Protein AF-A0A5J4SWE9-F1 (afdb_monomer)

Structure (mmCIF, N/CA/C/O backbone):
data_AF-A0A5J4SWE9-F1
#
_entry.id   AF-A0A5J4SWE9-F1
#
loop_
_atom_site.group_PDB
_atom_site.id
_atom_site.type_symbol
_atom_site.label_atom_id
_atom_site.label_alt_id
_atom_site.label_comp_id
_atom_site.label_asym_id
_atom_site.label_entity_id
_atom_site.label_seq_id
_atom_site.pdbx_PDB_ins_code
_atom_site.Cartn_x
_atom_site.Cartn_y
_atom_site.Cartn_z
_atom_site.occupancy
_atom_site.B_iso_or_equiv
_atom_site.auth_seq_id
_atom_site.auth_comp_id
_atom_site.auth_asym_id
_atom_site.auth_atom_id
_atom_site.pdbx_PDB_model_num
ATOM 1 N N . MET A 1 1 ? 3.981 -12.380 4.426 1.00 79.56 1 MET A N 1
ATOM 2 C CA . MET A 1 1 ? 4.432 -12.121 3.048 1.00 79.56 1 MET A CA 1
ATOM 3 C C . MET A 1 1 ? 3.599 -12.981 2.125 1.00 79.56 1 MET A C 1
ATOM 5 O O . MET A 1 1 ? 3.451 -14.166 2.404 1.00 79.56 1 MET A O 1
ATOM 9 N N . ILE A 1 2 ? 3.014 -12.367 1.105 1.00 83.44 2 ILE A N 1
ATOM 10 C CA . ILE A 1 2 ? 2.252 -13.015 0.037 1.00 83.44 2 ILE A CA 1
ATOM 11 C C . ILE A 1 2 ? 2.853 -12.540 -1.270 1.00 83.44 2 ILE A C 1
ATOM 13 O O . ILE A 1 2 ? 3.163 -11.356 -1.390 1.00 83.44 2 ILE A O 1
ATOM 17 N N . THR A 1 3 ? 3.031 -13.463 -2.204 1.00 85.50 3 THR A N 1
ATOM 18 C CA . THR A 1 3 ? 3.780 -13.217 -3.434 1.00 85.50 3 THR A CA 1
ATOM 19 C C . THR A 1 3 ? 3.055 -13.757 -4.653 1.00 85.50 3 THR A C 1
ATOM 21 O O . THR A 1 3 ? 2.173 -14.585 -4.476 1.00 85.50 3 THR A O 1
ATOM 24 N N . ASP A 1 4 ? 3.445 -13.301 -5.842 1.00 83.88 4 ASP A N 1
ATOM 25 C CA . ASP A 1 4 ? 3.115 -13.772 -7.202 1.00 83.88 4 ASP A CA 1
ATOM 26 C C . ASP A 1 4 ? 1.823 -14.593 -7.387 1.00 83.88 4 ASP A C 1
ATOM 28 O O . ASP A 1 4 ? 1.675 -15.702 -6.870 1.00 83.88 4 ASP A O 1
ATOM 32 N N . ASP A 1 5 ? 0.900 -14.069 -8.195 1.00 84.25 5 ASP A N 1
ATOM 33 C CA . ASP A 1 5 ? -0.353 -14.712 -8.619 1.00 84.25 5 ASP A CA 1
ATOM 34 C C . ASP A 1 5 ? -1.227 -15.213 -7.454 1.00 84.25 5 ASP A C 1
ATOM 36 O O . ASP A 1 5 ? -2.055 -16.120 -7.590 1.00 84.25 5 ASP A O 1
ATOM 40 N N . SER A 1 6 ? -1.054 -14.600 -6.282 1.00 88.19 6 SER A N 1
ATOM 41 C CA . SER A 1 6 ? -1.766 -14.963 -5.064 1.00 88.19 6 SER A CA 1
ATOM 42 C C . SER A 1 6 ? -3.001 -14.108 -4.834 1.00 88.19 6 SER A C 1
ATOM 44 O O . SER A 1 6 ? -3.067 -12.929 -5.194 1.00 88.19 6 SER A O 1
ATOM 46 N N . GLN A 1 7 ? -3.967 -14.713 -4.143 1.00 92.56 7 GLN A N 1
ATOM 47 C CA . GLN A 1 7 ? -5.162 -14.039 -3.658 1.00 92.56 7 GLN A CA 1
ATOM 48 C C . GLN A 1 7 ? -5.217 -14.072 -2.132 1.00 92.56 7 GLN A C 1
ATOM 50 O O . GLN A 1 7 ? -4.972 -15.114 -1.522 1.00 92.56 7 GLN A O 1
ATOM 55 N N . MET A 1 8 ? -5.576 -12.951 -1.510 1.00 94.88 8 MET A N 1
ATOM 56 C CA . MET A 1 8 ? -5.768 -12.871 -0.064 1.00 94.88 8 MET A CA 1
ATOM 57 C C . MET A 1 8 ? -6.994 -12.040 0.298 1.00 94.88 8 MET A C 1
ATOM 59 O O . MET A 1 8 ? -7.228 -10.971 -0.257 1.00 94.88 8 MET A O 1
ATOM 63 N N . ILE A 1 9 ? -7.746 -12.508 1.290 1.00 96.00 9 ILE A N 1
ATOM 64 C CA . ILE A 1 9 ? -8.819 -11.744 1.919 1.00 96.00 9 ILE A CA 1
ATOM 65 C C . ILE A 1 9 ? -8.514 -11.654 3.411 1.00 96.00 9 ILE A C 1
ATOM 67 O O . ILE A 1 9 ? -8.300 -12.674 4.067 1.00 96.00 9 ILE A O 1
ATOM 71 N N . ILE A 1 10 ? -8.499 -10.434 3.937 1.00 97.81 10 ILE A N 1
ATOM 72 C CA . ILE A 1 10 ? -8.420 -10.135 5.364 1.00 97.81 10 ILE A CA 1
ATOM 73 C C . ILE A 1 10 ? -9.687 -9.374 5.719 1.00 97.81 10 ILE A C 1
ATOM 75 O O . ILE A 1 10 ? -9.940 -8.288 5.198 1.00 97.81 10 ILE A O 1
ATOM 79 N N . SER A 1 11 ? -10.494 -9.947 6.598 1.00 98.31 11 SER A N 1
ATOM 80 C CA . SER A 1 11 ? -11.769 -9.359 6.987 1.00 98.31 11 SER A CA 1
ATOM 81 C C . SER A 1 11 ? -11.931 -9.370 8.495 1.00 98.31 11 SER A C 1
ATOM 83 O O . SER A 1 11 ? -11.611 -10.382 9.119 1.00 98.31 11 SER A O 1
ATOM 85 N N . GLN A 1 12 ? -12.475 -8.294 9.067 1.00 98.12 12 GLN A N 1
ATOM 86 C CA . GLN A 1 12 ? -12.893 -8.248 10.477 1.00 98.12 12 GLN A CA 1
ATOM 87 C C . GLN A 1 12 ? -11.752 -8.548 11.463 1.00 98.12 12 GLN A C 1
ATOM 89 O O . GLN A 1 12 ? -11.941 -9.207 12.487 1.00 98.12 12 GLN A O 1
ATOM 94 N N . CYS A 1 13 ? -10.543 -8.093 11.133 1.00 98.44 13 CYS A N 1
ATOM 95 C CA . CYS A 1 13 ? -9.341 -8.324 11.930 1.00 98.44 13 CYS A CA 1
ATOM 96 C C . CYS A 1 13 ? -8.921 -7.056 12.683 1.00 98.44 13 CYS A C 1
ATOM 98 O O . CYS A 1 13 ? -9.090 -5.942 12.190 1.00 98.44 13 CYS A O 1
ATOM 100 N N . ILE A 1 14 ? -8.318 -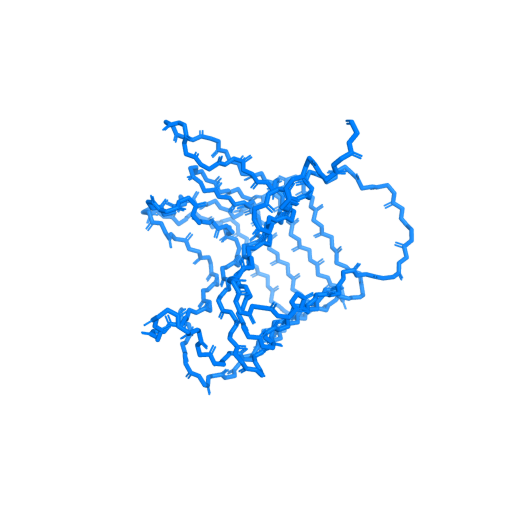7.239 13.859 1.00 98.44 14 ILE A N 1
ATOM 101 C CA . ILE A 1 14 ? -7.705 -6.165 14.644 1.00 98.44 14 ILE A CA 1
ATOM 102 C C . ILE A 1 14 ? -6.231 -6.505 14.834 1.00 98.44 14 ILE A C 1
ATOM 104 O O . ILE A 1 14 ? -5.896 -7.586 15.320 1.00 98.44 14 ILE A O 1
ATOM 108 N N . PHE A 1 15 ? -5.368 -5.567 14.467 1.00 98.69 15 PHE A N 1
ATOM 109 C CA . PHE A 1 15 ? -3.936 -5.613 14.707 1.00 98.69 15 PHE A CA 1
ATOM 110 C C . PHE A 1 15 ? -3.572 -4.409 15.572 1.00 98.69 15 PHE A C 1
ATOM 112 O O . PHE A 1 15 ? -3.757 -3.274 15.132 1.00 98.69 15 PHE A O 1
ATOM 119 N N . SER A 1 16 ? -3.093 -4.648 16.793 1.00 98.50 16 SER A N 1
ATOM 120 C CA . SER A 1 16 ? -2.747 -3.580 17.733 1.00 98.50 16 SER A CA 1
ATOM 121 C C . SER A 1 16 ? -1.422 -3.827 18.444 1.00 98.50 16 SER A C 1
ATOM 123 O O . SER A 1 16 ? -1.053 -4.981 18.670 1.00 98.50 16 SER A O 1
ATOM 125 N N . ASP A 1 17 ? -0.736 -2.741 18.808 1.00 98.38 17 ASP A N 1
ATOM 126 C CA . ASP A 1 17 ? 0.458 -2.749 19.665 1.00 98.38 17 ASP A CA 1
ATOM 127 C C . ASP A 1 17 ? 1.607 -3.604 19.104 1.00 98.38 17 ASP A C 1
ATOM 129 O O . ASP A 1 17 ? 2.200 -4.436 19.798 1.00 98.38 17 ASP A O 1
ATOM 133 N N . ILE A 1 18 ? 1.911 -3.425 17.815 1.00 98.50 18 ILE A N 1
ATOM 134 C CA . ILE A 1 18 ? 2.903 -4.240 17.104 1.00 98.50 18 ILE A CA 1
ATOM 135 C C . ILE A 1 18 ? 4.136 -3.402 16.786 1.00 98.50 18 ILE A C 1
ATOM 137 O O . ILE A 1 18 ? 4.080 -2.445 16.015 1.00 98.50 18 ILE A O 1
ATOM 141 N N . GLU A 1 19 ? 5.281 -3.834 17.308 1.00 98.00 19 GLU A N 1
ATOM 142 C CA . GLU A 1 19 ? 6.599 -3.331 16.928 1.00 98.00 19 GLU A CA 1
ATOM 143 C C . GLU A 1 19 ? 7.332 -4.386 16.090 1.00 98.00 19 GLU A C 1
ATOM 145 O O . GLU A 1 19 ? 7.631 -5.483 16.568 1.00 98.00 19 GLU A O 1
ATOM 150 N N . ILE A 1 20 ? 7.629 -4.064 14.828 1.00 96.31 20 ILE A N 1
ATOM 151 C CA . ILE A 1 20 ? 8.428 -4.926 13.948 1.00 96.31 20 ILE A CA 1
ATOM 152 C C . ILE A 1 20 ? 9.845 -4.374 13.891 1.00 96.31 20 ILE A C 1
ATOM 154 O O . ILE A 1 20 ? 10.101 -3.290 13.363 1.00 96.31 20 ILE A O 1
ATOM 158 N N . ILE A 1 21 ? 10.774 -5.155 14.434 1.00 90.81 21 ILE A N 1
ATOM 159 C CA . ILE A 1 21 ? 12.192 -4.811 14.498 1.00 90.81 21 ILE A CA 1
ATOM 160 C C . ILE A 1 21 ? 12.898 -5.322 13.237 1.00 90.81 21 ILE A C 1
ATOM 162 O O . ILE A 1 21 ? 12.725 -6.474 12.841 1.00 90.81 21 ILE A O 1
ATOM 166 N N . GLY A 1 22 ? 13.750 -4.480 12.654 1.00 87.56 22 GLY A N 1
ATOM 167 C CA . GLY A 1 22 ? 14.522 -4.785 11.447 1.00 87.56 22 GLY A CA 1
ATOM 168 C C . GLY A 1 22 ? 14.059 -3.978 10.233 1.00 87.56 22 GLY A C 1
ATOM 169 O O . GLY A 1 22 ? 12.902 -3.576 10.147 1.00 87.56 22 GLY A O 1
ATOM 170 N N . PHE A 1 23 ? 14.988 -3.710 9.312 1.00 90.94 23 PHE A N 1
ATOM 171 C CA . PHE A 1 23 ? 14.717 -2.943 8.093 1.00 90.94 23 PHE A CA 1
ATOM 172 C C . PHE A 1 23 ? 13.746 -3.685 7.165 1.00 90.94 23 PHE A C 1
ATOM 174 O O . PHE A 1 23 ? 13.878 -4.894 6.974 1.00 90.94 23 PHE A O 1
ATOM 181 N N . GLY A 1 24 ? 12.808 -2.948 6.564 1.00 89.25 24 GLY A N 1
ATOM 182 C CA . GLY A 1 24 ? 11.830 -3.479 5.606 1.00 89.25 24 GLY A CA 1
ATOM 183 C C . GLY A 1 24 ? 10.696 -4.293 6.229 1.00 89.25 24 GLY A C 1
ATOM 184 O O . GLY A 1 24 ? 10.037 -5.064 5.535 1.00 89.25 24 GLY A O 1
ATOM 185 N N . GLY A 1 25 ? 10.477 -4.149 7.538 1.00 91.44 25 GLY A N 1
ATOM 186 C CA . GLY A 1 25 ? 9.375 -4.799 8.237 1.00 91.44 25 GLY A CA 1
ATOM 187 C C . GLY A 1 25 ? 8.026 -4.143 7.932 1.00 91.44 25 GLY A C 1
ATOM 188 O O . GLY A 1 25 ? 7.886 -2.923 8.024 1.00 91.44 25 GLY A O 1
ATOM 189 N N . ASN A 1 26 ? 7.016 -4.964 7.642 1.00 95.94 2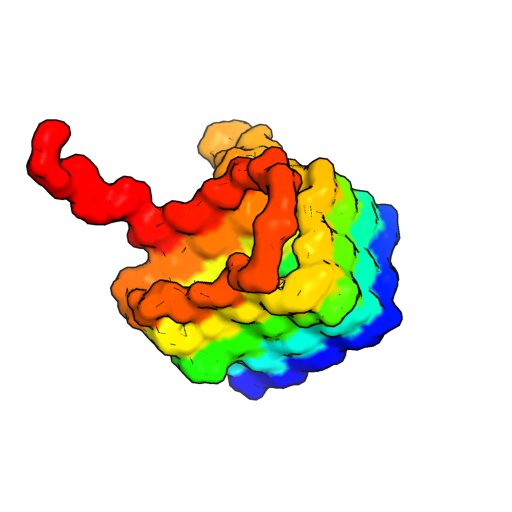6 ASN A N 1
ATOM 190 C CA . ASN A 1 26 ? 5.620 -4.559 7.472 1.00 95.94 26 ASN A CA 1
ATOM 191 C C . ASN A 1 26 ? 4.726 -5.603 8.136 1.00 95.94 26 ASN A C 1
ATOM 193 O O . ASN A 1 26 ? 5.045 -6.795 8.108 1.00 95.94 26 ASN A O 1
ATOM 197 N N . LEU A 1 27 ? 3.594 -5.184 8.693 1.00 97.56 27 LEU A N 1
ATOM 198 C CA . LEU A 1 27 ? 2.626 -6.130 9.244 1.00 97.56 27 LEU A CA 1
ATOM 199 C C . LEU A 1 27 ? 2.039 -7.023 8.140 1.00 97.56 27 LEU A C 1
ATOM 201 O O . LEU A 1 27 ? 1.999 -8.247 8.276 1.00 97.56 27 LEU A O 1
ATOM 205 N N . LEU A 1 28 ? 1.632 -6.415 7.026 1.00 97.75 28 LEU A N 1
ATOM 206 C CA . LEU A 1 28 ? 1.190 -7.096 5.817 1.00 97.75 28 LEU A CA 1
ATOM 207 C C . LEU A 1 28 ? 2.094 -6.694 4.653 1.00 97.75 28 LEU A C 1
ATOM 209 O O . LEU A 1 28 ? 2.318 -5.511 4.404 1.00 97.75 28 LEU A O 1
ATOM 213 N N . ARG A 1 29 ? 2.610 -7.694 3.937 1.00 95.88 29 ARG A N 1
ATOM 214 C CA . ARG A 1 29 ? 3.501 -7.505 2.789 1.00 95.88 29 ARG A CA 1
ATOM 215 C C . ARG A 1 29 ? 2.993 -8.318 1.608 1.00 95.88 29 ARG A C 1
ATOM 217 O O . ARG A 1 29 ? 3.007 -9.552 1.681 1.00 95.88 29 ARG A O 1
ATOM 224 N N . PHE A 1 30 ? 2.560 -7.611 0.572 1.00 95.06 30 PHE A N 1
ATOM 225 C CA . PHE A 1 30 ? 2.235 -8.126 -0.754 1.00 95.06 30 PHE A CA 1
ATOM 226 C C . PHE A 1 30 ? 3.393 -7.739 -1.675 1.00 95.06 30 PHE A C 1
ATOM 228 O O . PHE A 1 30 ? 3.606 -6.555 -1.915 1.00 95.06 30 PHE A O 1
ATOM 235 N N . GLU A 1 31 ? 4.199 -8.707 -2.092 1.00 90.88 31 GLU A N 1
ATOM 236 C CA . GLU A 1 31 ? 5.475 -8.469 -2.777 1.00 90.88 31 GLU A CA 1
ATOM 237 C C . GLU A 1 31 ? 5.536 -9.241 -4.091 1.00 90.88 31 GLU A C 1
ATOM 239 O O . GLU A 1 31 ? 5.069 -10.375 -4.163 1.00 90.88 31 GLU A O 1
ATOM 244 N N . SER A 1 32 ? 6.127 -8.642 -5.120 1.00 86.50 32 SER A N 1
ATOM 245 C CA . SER A 1 32 ? 6.412 -9.314 -6.382 1.00 86.50 32 SER A CA 1
ATOM 246 C C . SER A 1 32 ? 7.845 -9.834 -6.385 1.00 86.50 32 SER A C 1
ATOM 248 O O . SER A 1 32 ? 8.794 -9.066 -6.212 1.00 86.50 32 SER A O 1
ATOM 250 N N . ASN A 1 33 ? 8.038 -11.122 -6.678 1.00 84.88 33 ASN A N 1
ATOM 251 C CA . ASN A 1 33 ? 9.387 -11.665 -6.873 1.00 84.88 33 ASN A CA 1
ATOM 252 C C . ASN A 1 33 ? 9.904 -11.454 -8.302 1.00 84.88 33 ASN A C 1
ATOM 254 O O . ASN A 1 33 ? 11.081 -11.701 -8.581 1.00 84.88 33 ASN A O 1
ATOM 258 N N . THR A 1 34 ? 9.045 -11.015 -9.223 1.00 77.44 34 THR A N 1
ATOM 259 C CA . THR A 1 34 ? 9.453 -10.615 -10.568 1.00 77.44 34 THR A CA 1
ATOM 260 C C . THR A 1 34 ? 9.774 -9.128 -10.569 1.00 77.44 34 THR A C 1
ATOM 262 O O . THR A 1 34 ? 8.979 -8.303 -10.126 1.00 77.44 34 THR A O 1
ATOM 265 N N . GLN A 1 35 ? 10.974 -8.795 -11.036 1.00 79.50 35 GLN A N 1
ATOM 266 C CA . GLN A 1 35 ? 11.463 -7.429 -11.200 1.00 79.50 35 GLN A CA 1
ATOM 267 C C . GLN A 1 35 ? 12.160 -7.340 -12.571 1.00 79.50 35 GLN A C 1
ATOM 269 O O . GLN A 1 35 ? 12.830 -8.302 -12.964 1.00 79.50 35 GLN A O 1
ATOM 274 N N . PRO A 1 36 ? 12.031 -6.228 -13.321 1.00 75.56 36 PRO A N 1
ATOM 275 C CA . PRO A 1 36 ? 11.393 -4.968 -12.923 1.00 75.56 36 PRO A CA 1
ATOM 276 C C . PRO A 1 36 ? 9.865 -4.936 -13.104 1.00 75.56 36 PRO A C 1
ATOM 278 O O . PRO A 1 36 ? 9.236 -4.003 -12.628 1.00 75.56 36 PRO A O 1
ATOM 281 N N . THR A 1 37 ? 9.276 -5.923 -13.788 1.00 86.25 37 THR A N 1
ATOM 282 C CA . THR A 1 37 ? 7.821 -6.025 -13.975 1.00 86.25 37 THR A CA 1
ATOM 283 C C . THR A 1 37 ? 7.190 -6.738 -12.789 1.00 86.25 37 THR A C 1
ATOM 285 O O . THR A 1 37 ? 7.523 -7.904 -12.537 1.00 86.25 37 THR A O 1
ATOM 288 N N . LEU A 1 38 ? 6.275 -6.075 -12.088 1.00 90.38 38 LEU A N 1
ATOM 289 C CA . LEU A 1 38 ? 5.618 -6.652 -10.920 1.00 90.38 38 LEU A CA 1
ATOM 290 C C . LEU A 1 38 ? 4.601 -7.726 -11.343 1.00 90.38 38 LEU A C 1
ATOM 292 O O . LEU A 1 38 ? 3.913 -7.592 -12.357 1.00 90.38 38 LEU A O 1
ATOM 296 N N . SER A 1 39 ? 4.493 -8.794 -10.557 1.00 90.75 39 SER A N 1
ATOM 297 C CA . SER A 1 39 ? 3.490 -9.845 -10.720 1.00 90.75 39 SER A CA 1
ATOM 298 C C . SER A 1 39 ? 2.126 -9.414 -10.183 1.00 90.75 39 SER A C 1
ATOM 300 O O . SER A 1 39 ? 2.002 -8.494 -9.367 1.00 90.75 39 SER A O 1
ATOM 302 N N . SER A 1 40 ? 1.080 -10.103 -10.637 1.00 91.56 40 SER A N 1
ATOM 303 C CA . SER A 1 40 ? -0.272 -9.878 -10.141 1.00 91.56 40 SER A CA 1
ATOM 304 C C . SER A 1 40 ? -0.390 -10.320 -8.682 1.00 91.56 40 SER A C 1
ATOM 306 O O . SER A 1 40 ? 0.004 -11.427 -8.324 1.00 91.56 40 SER A O 1
ATOM 308 N N . VAL A 1 41 ? -0.976 -9.476 -7.835 1.00 93.81 41 VAL A N 1
ATOM 309 C CA . VAL A 1 41 ? -1.433 -9.856 -6.493 1.00 93.81 41 VAL A CA 1
ATOM 310 C C . VAL A 1 41 ? -2.823 -9.274 -6.292 1.00 93.81 41 VAL A C 1
ATOM 312 O O . VAL A 1 41 ? -3.037 -8.087 -6.539 1.00 93.81 41 VAL A O 1
ATOM 315 N N . ILE A 1 42 ? -3.775 -10.100 -5.850 1.00 95.12 42 ILE A N 1
ATOM 316 C CA . ILE A 1 42 ? -5.147 -9.665 -5.562 1.00 95.12 42 ILE A CA 1
ATOM 317 C C . ILE A 1 42 ? -5.394 -9.766 -4.058 1.00 95.12 42 ILE A C 1
ATOM 319 O O . ILE A 1 42 ? -5.450 -10.853 -3.490 1.00 95.12 42 ILE A O 1
ATOM 323 N N . ALA A 1 43 ? -5.567 -8.631 -3.396 1.00 97.00 43 ALA A N 1
ATOM 324 C CA . ALA A 1 43 ? -5.786 -8.553 -1.962 1.00 97.00 43 ALA A CA 1
ATOM 325 C C . ALA A 1 43 ? -7.010 -7.693 -1.633 1.00 97.00 43 ALA A C 1
ATOM 327 O O . ALA A 1 43 ? -7.181 -6.600 -2.170 1.00 97.00 43 ALA A O 1
ATOM 328 N N . ALA A 1 44 ? -7.843 -8.168 -0.710 1.00 97.88 44 ALA A N 1
ATOM 329 C CA . ALA A 1 44 ? -8.955 -7.407 -0.152 1.00 97.88 44 ALA A CA 1
ATOM 330 C C . ALA A 1 44 ? -8.831 -7.326 1.373 1.00 97.88 44 ALA A C 1
ATOM 332 O O . ALA A 1 44 ? -8.723 -8.346 2.051 1.00 97.88 44 ALA A O 1
ATOM 333 N N . ILE A 1 45 ? -8.867 -6.110 1.906 1.00 98.31 45 ILE A N 1
ATOM 334 C CA . ILE A 1 45 ? -8.846 -5.794 3.332 1.00 98.31 45 ILE A CA 1
ATOM 335 C C . ILE A 1 45 ? -10.160 -5.094 3.647 1.00 98.31 45 ILE A C 1
ATOM 337 O O . ILE A 1 45 ? -10.462 -4.054 3.067 1.00 98.31 45 ILE A O 1
ATOM 341 N N . THR A 1 46 ? -10.963 -5.679 4.526 1.00 98.06 46 THR A N 1
ATOM 342 C CA . THR A 1 46 ? -12.330 -5.212 4.791 1.00 98.06 46 THR A CA 1
ATOM 343 C C . THR A 1 46 ? -12.618 -5.233 6.282 1.00 98.06 46 THR A C 1
ATOM 345 O O . THR A 1 46 ? -12.245 -6.183 6.963 1.00 98.06 46 THR A O 1
ATOM 348 N N . GLU A 1 47 ? -13.287 -4.216 6.822 1.00 97.88 47 GLU A N 1
ATOM 349 C CA . GLU A 1 47 ? -13.703 -4.249 8.238 1.00 97.88 47 GLU A CA 1
ATOM 350 C C . GLU A 1 47 ? -12.530 -4.400 9.238 1.00 97.88 47 GLU A C 1
ATOM 352 O O . GLU A 1 47 ? -12.692 -4.997 10.300 1.00 97.88 47 GLU A O 1
ATOM 357 N N . CYS A 1 48 ? -11.334 -3.894 8.907 1.00 98.69 48 CYS A N 1
ATOM 358 C CA . CYS A 1 48 ? -10.112 -4.116 9.690 1.00 98.69 48 CYS A CA 1
ATOM 359 C C . CYS A 1 48 ? -9.642 -2.878 10.465 1.00 98.69 48 CYS A C 1
ATOM 361 O O . CYS A 1 48 ? -9.821 -1.744 10.025 1.00 98.69 48 CYS A O 1
ATOM 363 N N . GLN A 1 49 ? -8.962 -3.107 11.589 1.00 98.50 49 GLN A N 1
ATOM 364 C CA . GLN A 1 49 ? -8.318 -2.064 12.391 1.00 98.50 49 GLN A CA 1
ATOM 365 C C . GLN A 1 49 ? -6.821 -2.339 12.534 1.00 98.50 49 GLN A C 1
ATOM 367 O O . GLN A 1 49 ? -6.410 -3.453 12.862 1.00 98.50 49 GLN A O 1
ATOM 372 N N . PHE A 1 50 ? -6.022 -1.303 12.308 1.00 98.69 50 PHE A N 1
ATOM 373 C CA . PHE A 1 50 ? -4.575 -1.275 12.467 1.00 98.69 50 PHE A CA 1
ATOM 374 C C . PHE A 1 50 ? -4.240 -0.137 13.424 1.00 98.69 50 PHE A C 1
ATOM 376 O O . PHE A 1 50 ? -4.455 1.030 13.098 1.00 98.69 50 PHE A O 1
ATOM 383 N N . THR A 1 51 ? -3.766 -0.453 14.622 1.00 98.50 51 THR A N 1
ATOM 384 C CA . THR A 1 51 ? -3.540 0.536 15.681 1.00 98.50 51 THR A CA 1
ATOM 385 C C . THR A 1 51 ? -2.155 0.359 16.282 1.00 98.50 51 THR A C 1
ATOM 387 O O . THR A 1 51 ? -1.741 -0.763 16.537 1.00 98.50 51 THR A O 1
ATOM 390 N N . ASP A 1 52 ? -1.423 1.450 16.495 1.00 98.56 52 ASP A N 1
ATOM 391 C CA . ASP A 1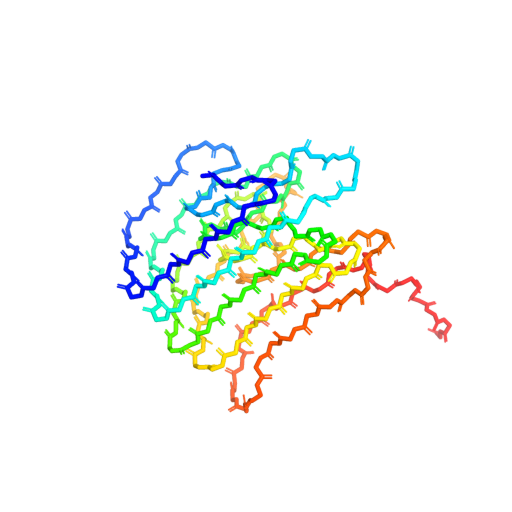 52 ? -0.115 1.417 17.166 1.00 98.56 52 ASP A CA 1
ATOM 392 C C . ASP A 1 52 ? 0.871 0.427 16.506 1.00 98.56 52 ASP A C 1
ATOM 394 O O . ASP A 1 52 ? 1.445 -0.456 17.147 1.00 98.56 52 ASP A O 1
ATOM 398 N N . ILE A 1 53 ? 1.041 0.561 15.183 1.00 98.69 53 ILE A N 1
ATOM 399 C CA . ILE A 1 53 ? 1.935 -0.286 14.377 1.00 98.69 53 ILE A CA 1
ATOM 400 C C . ILE A 1 53 ? 3.219 0.478 14.063 1.00 98.69 53 ILE A C 1
ATOM 402 O O . ILE A 1 53 ? 3.190 1.440 13.294 1.00 98.69 53 ILE A O 1
ATOM 406 N N . ASN A 1 54 ? 4.352 0.034 14.603 1.00 97.88 54 ASN A N 1
ATOM 407 C CA . ASN A 1 54 ? 5.648 0.689 14.440 1.00 97.88 54 ASN A CA 1
ATOM 408 C C . ASN A 1 54 ? 6.646 -0.212 13.704 1.00 97.88 54 ASN A C 1
ATOM 410 O O . ASN A 1 54 ? 6.893 -1.348 14.115 1.00 97.88 54 ASN A O 1
ATOM 414 N N . THR A 1 55 ? 7.235 0.299 12.624 1.00 97.19 55 THR A N 1
ATOM 415 C CA . THR A 1 55 ? 8.240 -0.426 11.840 1.00 97.19 55 THR A CA 1
ATOM 416 C C . THR A 1 55 ? 9.419 0.457 11.424 1.00 97.19 55 THR A C 1
ATOM 418 O O . THR A 1 55 ? 9.428 1.683 11.605 1.00 97.19 55 THR A O 1
ATOM 421 N N . GLN A 1 56 ? 10.446 -0.181 10.8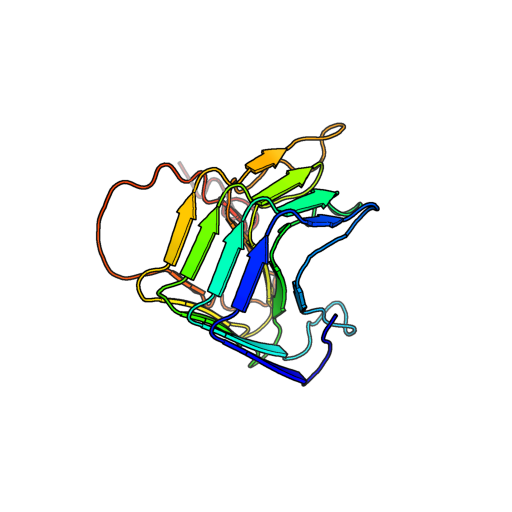59 1.00 95.25 56 GLN A N 1
ATOM 422 C CA . GLN A 1 56 ? 11.542 0.482 10.157 1.00 95.25 56 GLN A CA 1
ATOM 423 C C . GLN A 1 56 ? 11.382 0.252 8.651 1.00 95.25 56 GLN A C 1
ATOM 425 O O . GLN A 1 56 ? 11.194 -0.884 8.207 1.00 95.25 56 GLN A O 1
ATOM 430 N N . GLY A 1 57 ? 11.490 1.328 7.873 1.00 93.38 57 GLY A N 1
ATOM 431 C CA . GLY A 1 57 ? 11.525 1.268 6.415 1.00 93.38 57 GLY A CA 1
ATOM 432 C C . GLY A 1 57 ? 12.723 0.466 5.913 1.00 93.38 57 GLY A C 1
ATOM 433 O O . GLY A 1 57 ? 13.615 0.100 6.680 1.00 93.38 57 GLY A O 1
ATOM 434 N N . ASP A 1 58 ? 12.740 0.156 4.625 1.00 92.50 58 ASP A N 1
ATOM 435 C CA . ASP A 1 58 ? 13.881 -0.513 4.006 1.00 92.50 58 ASP A CA 1
ATOM 436 C C . ASP A 1 58 ? 14.954 0.472 3.507 1.00 92.50 58 ASP A C 1
ATOM 438 O O . ASP A 1 58 ? 14.827 1.696 3.601 1.00 92.50 58 ASP A O 1
ATOM 442 N N . ASN A 1 59 ? 16.037 -0.077 2.953 1.00 91.69 59 ASN A N 1
ATOM 443 C CA . ASN A 1 59 ? 17.154 0.707 2.417 1.00 91.69 59 ASN A CA 1
ATOM 444 C C . ASN A 1 59 ? 16.799 1.504 1.148 1.00 91.69 59 ASN A C 1
ATOM 446 O O . ASN A 1 59 ? 17.575 2.362 0.734 1.00 91.69 59 ASN A O 1
ATOM 450 N N . GLU A 1 60 ? 15.645 1.239 0.535 1.00 91.00 60 GLU A N 1
ATOM 451 C CA . GLU A 1 60 ? 15.126 1.946 -0.641 1.00 91.00 60 GLU A CA 1
ATOM 452 C C . GLU A 1 60 ? 14.051 2.971 -0.254 1.00 91.00 60 GLU A C 1
ATOM 454 O O . GLU A 1 60 ? 13.360 3.523 -1.111 1.00 91.00 60 GLU A O 1
ATOM 459 N N . GLN A 1 61 ? 13.952 3.290 1.043 1.00 90.81 61 GLN A N 1
ATOM 460 C CA . GLN A 1 61 ? 12.989 4.234 1.608 1.00 90.81 61 GLN A CA 1
ATOM 461 C C . GLN A 1 61 ? 11.539 3.753 1.473 1.00 90.81 61 GLN A C 1
ATOM 463 O O . GLN A 1 61 ? 10.615 4.558 1.609 1.00 90.81 61 GLN A O 1
ATOM 468 N N . ARG A 1 62 ? 11.294 2.470 1.202 1.00 92.50 62 ARG A N 1
ATOM 469 C CA . ARG A 1 62 ? 9.938 1.924 1.169 1.00 92.50 62 ARG A CA 1
ATOM 470 C C . ARG A 1 62 ? 9.486 1.599 2.589 1.00 92.50 62 ARG A C 1
ATOM 472 O O . ARG A 1 62 ? 10.274 1.149 3.422 1.00 92.50 62 ARG A O 1
ATOM 479 N N . GLY A 1 63 ? 8.228 1.902 2.883 1.00 94.38 63 GLY A N 1
ATOM 480 C CA . GLY A 1 63 ? 7.664 1.799 4.227 1.00 94.38 63 GLY A CA 1
ATOM 481 C C . GLY A 1 63 ? 6.268 1.200 4.208 1.00 94.38 63 GLY A C 1
ATOM 482 O O . GLY A 1 63 ? 6.078 0.134 3.629 1.00 94.38 63 GLY A O 1
ATOM 483 N N . GLY A 1 64 ? 5.309 1.869 4.853 1.00 92.56 64 GLY A N 1
ATOM 484 C CA . GLY A 1 64 ? 3.971 1.333 5.092 1.00 92.56 64 GLY A CA 1
ATOM 485 C C . GLY A 1 64 ? 3.991 0.334 6.243 1.00 92.56 64 GLY A C 1
ATOM 486 O O . GLY A 1 64 ? 4.105 -0.874 6.033 1.00 92.56 64 GLY A O 1
ATOM 487 N N . SER A 1 65 ? 3.932 0.840 7.478 1.00 97.62 65 SER A N 1
ATOM 488 C CA . SER A 1 65 ? 4.101 0.013 8.677 1.00 97.62 65 SER A CA 1
ATOM 489 C C . SER A 1 65 ? 3.029 -1.076 8.770 1.00 97.62 65 SER A C 1
ATOM 491 O O . SER A 1 65 ? 3.331 -2.236 9.067 1.00 97.62 65 SER A O 1
ATOM 493 N N . ALA A 1 66 ? 1.790 -0.727 8.414 1.00 98.31 66 ALA A N 1
ATOM 494 C CA . ALA A 1 66 ? 0.678 -1.659 8.341 1.00 98.31 66 ALA A CA 1
ATOM 495 C C . ALA A 1 66 ? 0.709 -2.477 7.043 1.00 98.31 66 ALA A C 1
ATOM 497 O O . ALA A 1 66 ? 0.628 -3.704 7.089 1.00 98.31 66 ALA A O 1
ATOM 498 N N . ILE A 1 67 ? 0.811 -1.818 5.887 1.00 98.50 67 ILE A N 1
ATOM 499 C CA . ILE A 1 67 ? 0.704 -2.481 4.586 1.00 98.50 67 ILE A CA 1
ATOM 500 C C . ILE A 1 67 ? 1.792 -1.983 3.639 1.00 98.50 67 ILE A C 1
ATOM 502 O O . ILE A 1 67 ? 1.890 -0.791 3.346 1.00 98.50 67 ILE A O 1
ATOM 506 N N . TYR A 1 68 ? 2.525 -2.941 3.089 1.00 97.69 68 TYR A N 1
ATOM 507 C CA . TYR A 1 68 ? 3.341 -2.790 1.896 1.00 97.69 68 TYR A CA 1
ATOM 508 C C . TYR A 1 68 ? 2.720 -3.585 0.754 1.00 97.69 68 TYR A C 1
ATOM 510 O O . TYR A 1 68 ? 2.384 -4.760 0.937 1.00 97.69 68 TYR A O 1
ATOM 518 N N . ALA A 1 69 ? 2.596 -2.964 -0.415 1.00 97.12 69 ALA A N 1
ATOM 519 C CA . ALA A 1 69 ? 2.041 -3.610 -1.591 1.00 97.12 69 ALA A CA 1
ATOM 520 C C . ALA A 1 69 ? 2.807 -3.276 -2.871 1.00 97.12 69 ALA A C 1
ATOM 522 O O . ALA A 1 69 ? 2.974 -2.112 -3.209 1.00 97.12 69 ALA A O 1
ATOM 523 N N . GLU A 1 70 ? 3.201 -4.305 -3.607 1.00 96.25 70 GLU A N 1
ATOM 524 C CA . GLU A 1 70 ? 3.618 -4.256 -5.006 1.00 96.25 70 GLU A CA 1
ATOM 525 C C . GLU A 1 70 ? 2.530 -4.923 -5.845 1.00 96.25 70 GLU A C 1
ATOM 527 O O . GLU A 1 70 ? 2.244 -6.106 -5.658 1.00 96.25 70 GLU A O 1
ATOM 532 N N . ILE A 1 71 ? 1.886 -4.160 -6.728 1.00 96.56 71 ILE A N 1
ATOM 533 C CA . ILE A 1 71 ? 0.736 -4.622 -7.509 1.00 96.56 71 ILE A CA 1
ATOM 534 C C . ILE A 1 71 ? 1.036 -4.434 -8.995 1.00 96.56 71 ILE A C 1
ATOM 536 O O . ILE A 1 71 ? 1.056 -3.307 -9.492 1.00 96.56 71 ILE A O 1
ATOM 540 N N . GLY A 1 72 ? 1.275 -5.547 -9.687 1.00 94.75 72 GLY A N 1
ATOM 541 C CA . GLY A 1 72 ? 1.535 -5.584 -11.123 1.00 94.75 72 GLY A CA 1
ATOM 542 C C . GLY A 1 72 ? 0.299 -5.769 -11.993 1.00 94.75 72 GLY A C 1
ATOM 543 O O . GLY A 1 72 ? -0.829 -5.514 -11.566 1.00 94.75 72 GLY A O 1
ATOM 544 N N . ASP A 1 73 ? 0.513 -6.239 -13.225 1.00 94.25 73 ASP A N 1
ATOM 545 C CA . ASP A 1 73 ? -0.546 -6.362 -14.232 1.00 94.25 73 ASP A CA 1
ATOM 546 C C . ASP A 1 73 ? -1.745 -7.178 -13.723 1.00 94.25 73 ASP A C 1
ATOM 548 O O . ASP A 1 73 ? -1.595 -8.261 -13.155 1.00 94.25 73 ASP A O 1
ATOM 552 N N . GLN A 1 74 ? -2.950 -6.631 -13.900 1.00 93.62 74 GLN A N 1
ATOM 553 C CA . GLN A 1 74 ? -4.234 -7.194 -13.458 1.00 93.62 74 GLN A CA 1
ATOM 554 C C . GLN A 1 74 ? -4.333 -7.460 -11.944 1.00 93.62 74 GLN A C 1
ATOM 556 O O . GLN A 1 74 ? -5.315 -8.040 -11.480 1.00 93.62 74 GLN A O 1
ATOM 561 N N . GLY A 1 75 ? -3.335 -7.037 -11.165 1.00 96.06 75 GLY A N 1
ATOM 562 C CA . GLY A 1 75 ? -3.341 -7.086 -9.713 1.00 96.06 75 GLY A CA 1
ATOM 563 C C . GLY A 1 75 ? -4.232 -5.999 -9.119 1.00 96.06 75 GLY A C 1
ATOM 564 O O . GLY A 1 75 ? -4.488 -4.959 -9.731 1.00 96.06 75 GLY A O 1
ATOM 565 N N . GLN A 1 76 ? -4.691 -6.226 -7.891 1.00 96.62 76 GLN A N 1
ATOM 566 C CA . GLN A 1 76 ? -5.566 -5.294 -7.195 1.00 96.62 76 GLN A CA 1
ATOM 567 C C . GLN A 1 76 ? -5.384 -5.371 -5.679 1.00 96.62 76 GLN A C 1
ATOM 569 O O . GLN A 1 76 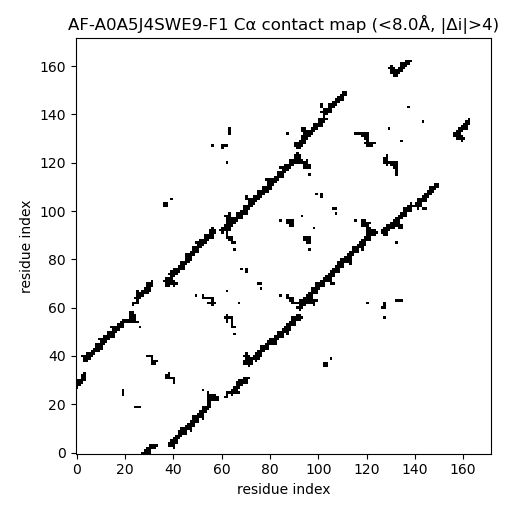? -5.576 -6.429 -5.090 1.00 96.62 76 GLN A O 1
ATOM 574 N N . LEU A 1 77 ? -5.140 -4.236 -5.024 1.00 98.12 77 LEU A N 1
ATOM 575 C CA . LEU A 1 77 ? -5.341 -4.085 -3.581 1.00 98.12 77 LEU A CA 1
ATOM 576 C C . LEU A 1 77 ? -6.620 -3.285 -3.330 1.00 98.12 77 LEU A C 1
ATOM 578 O O . LEU A 1 77 ? -6.774 -2.172 -3.822 1.00 98.12 77 LEU A O 1
ATOM 582 N N . SER A 1 78 ? -7.550 -3.838 -2.558 1.00 97.44 78 SER A N 1
ATOM 583 C CA . SER A 1 78 ? -8.779 -3.164 -2.128 1.00 97.44 78 SER A CA 1
ATOM 584 C C . SER A 1 78 ? -8.828 -3.037 -0.614 1.00 97.44 78 SER A C 1
ATOM 586 O O . SER A 1 78 ? -8.712 -4.035 0.086 1.00 97.44 78 SER A O 1
ATOM 588 N N . ILE A 1 79 ? -9.030 -1.824 -0.111 1.00 97.50 79 ILE A N 1
ATOM 589 C CA . ILE A 1 79 ? -9.232 -1.520 1.305 1.00 97.50 79 ILE A CA 1
ATOM 590 C C . ILE A 1 79 ? -10.625 -0.919 1.439 1.00 97.50 79 ILE A C 1
ATOM 592 O O . ILE A 1 79 ? -10.853 0.223 1.041 1.00 97.50 79 ILE A O 1
ATOM 596 N N . ILE A 1 80 ? -11.566 -1.710 1.946 1.00 96.19 80 ILE A N 1
ATOM 597 C CA . ILE A 1 80 ? -12.982 -1.353 1.977 1.00 96.19 80 ILE A CA 1
ATOM 598 C C . ILE A 1 80 ? -13.441 -1.134 3.415 1.00 96.19 80 ILE A C 1
ATOM 600 O O . ILE A 1 80 ? -13.291 -1.995 4.285 1.00 96.19 80 ILE A O 1
ATOM 604 N N . GLY A 1 81 ? -14.015 0.040 3.656 1.00 92.50 81 GLY A N 1
ATOM 605 C CA . GLY A 1 81 ? -14.482 0.443 4.967 1.00 92.50 81 GLY A CA 1
ATOM 606 C C . GLY A 1 81 ? -15.719 -0.328 5.459 1.00 92.50 81 GLY A C 1
ATOM 607 O O . GLY A 1 81 ? -16.460 -0.886 4.649 1.00 92.50 81 GLY A O 1
ATOM 608 N N . PRO A 1 82 ? -15.999 -0.298 6.776 1.00 95.31 82 PRO A N 1
ATOM 609 C CA . PRO A 1 82 ? -15.286 0.477 7.794 1.00 95.31 82 PRO A CA 1
ATOM 610 C C . PRO A 1 82 ? -13.869 -0.058 8.040 1.00 95.31 82 PRO A C 1
ATOM 612 O O . PRO A 1 82 ? -13.693 -1.242 8.247 1.00 95.31 82 PRO A O 1
ATOM 615 N N . SER A 1 83 ? -12.823 0.755 7.961 1.00 96.62 83 SER A N 1
ATOM 616 C CA . SER A 1 83 ? -11.461 0.308 8.289 1.00 96.62 83 SER A CA 1
ATOM 617 C C . SER A 1 83 ? -10.652 1.463 8.839 1.00 96.62 83 SER A C 1
ATOM 619 O O . SER A 1 83 ? -10.852 2.606 8.436 1.00 96.62 83 SER A O 1
ATOM 621 N N . GLU A 1 84 ? -9.753 1.179 9.770 1.00 96.25 84 GLU A N 1
ATOM 622 C CA . GLU A 1 84 ? -9.047 2.219 10.512 1.00 96.25 84 GLU A CA 1
ATOM 623 C C . GLU A 1 84 ? -7.552 1.925 10.573 1.00 96.25 84 GLU A C 1
ATOM 625 O O . GLU A 1 84 ? -7.133 0.814 10.883 1.00 96.25 84 GLU A O 1
ATOM 630 N N . PHE A 1 85 ? -6.756 2.951 10.299 1.00 97.12 85 PHE A N 1
ATOM 631 C CA . PHE A 1 85 ? -5.313 2.985 10.473 1.00 97.12 85 PHE A CA 1
ATOM 632 C C . PHE A 1 85 ? -5.009 4.125 11.436 1.00 97.12 85 PHE A C 1
ATOM 634 O O . PHE A 1 85 ? -5.175 5.299 11.096 1.00 97.12 85 PHE A O 1
ATOM 641 N N . ILE A 1 86 ? -4.617 3.786 12.656 1.00 96.88 86 ILE A N 1
ATOM 642 C CA . ILE A 1 86 ? -4.422 4.730 13.753 1.00 96.88 86 ILE A CA 1
ATOM 643 C C . ILE A 1 86 ? -2.995 4.576 14.267 1.00 96.88 86 ILE A C 1
ATOM 645 O O . ILE A 1 86 ? -2.559 3.470 14.570 1.00 96.88 86 ILE A O 1
ATOM 649 N N . ASN A 1 87 ? -2.257 5.683 14.345 1.00 97.12 87 ASN A N 1
ATOM 650 C CA . ASN A 1 87 ? -0.890 5.715 14.871 1.00 97.12 87 ASN A CA 1
ATOM 651 C C . ASN A 1 87 ? 0.048 4.656 14.245 1.00 97.12 87 ASN A C 1
ATOM 653 O O . ASN A 1 87 ? 0.840 3.998 14.917 1.00 97.12 87 ASN A O 1
ATOM 657 N N . CYS A 1 88 ? -0.059 4.460 12.929 1.00 98.00 88 CYS A N 1
ATOM 658 C CA . CYS A 1 88 ? 0.860 3.615 12.171 1.00 98.00 88 CYS A CA 1
ATOM 659 C C . CYS A 1 88 ? 2.102 4.432 11.788 1.00 98.00 88 CYS A C 1
ATOM 661 O O . CYS A 1 88 ? 1.998 5.440 11.080 1.00 98.00 88 CYS A O 1
ATOM 663 N N . VAL A 1 89 ? 3.272 4.025 12.276 1.00 97.00 89 VAL A N 1
ATOM 664 C CA . VAL A 1 89 ? 4.532 4.756 12.134 1.00 97.00 89 VAL A CA 1
ATOM 665 C C . VAL A 1 89 ? 5.570 3.918 11.399 1.00 97.00 89 VAL A C 1
ATOM 667 O O . VAL A 1 89 ? 5.856 2.787 11.782 1.00 97.00 89 VAL A O 1
ATOM 670 N N . CYS A 1 90 ? 6.187 4.503 10.374 1.00 96.25 90 CYS A N 1
ATOM 671 C CA . CYS A 1 90 ? 7.341 3.926 9.692 1.00 96.25 90 CYS A CA 1
ATOM 672 C C . CYS A 1 90 ? 8.550 4.850 9.850 1.00 96.25 90 CYS A C 1
ATOM 674 O O . CYS A 1 90 ? 8.533 5.994 9.391 1.00 96.25 90 CYS A O 1
ATOM 676 N N . ASN A 1 91 ? 9.627 4.354 10.455 1.00 95.12 91 ASN A N 1
ATOM 677 C CA . ASN A 1 91 ? 10.867 5.108 10.640 1.00 95.12 91 ASN A CA 1
ATOM 678 C C . ASN A 1 91 ? 11.847 4.858 9.489 1.00 95.12 91 ASN A C 1
ATOM 680 O O . ASN A 1 91 ? 12.145 3.714 9.170 1.00 95.12 91 ASN A O 1
ATOM 684 N N . GLY A 1 92 ? 12.354 5.912 8.846 1.00 92.81 92 GLY A N 1
ATOM 685 C CA . GLY A 1 92 ? 13.293 5.813 7.720 1.00 92.81 92 GLY A CA 1
ATOM 686 C C . GLY A 1 92 ? 12.681 5.379 6.383 1.00 92.81 92 GLY A C 1
ATOM 687 O O . GLY A 1 92 ? 13.407 5.256 5.401 1.00 92.81 92 GLY A O 1
ATOM 688 N N . GLY A 1 93 ? 11.360 5.185 6.322 1.00 94.00 93 GLY A N 1
ATOM 689 C CA . GLY A 1 93 ? 10.619 4.818 5.111 1.00 94.00 93 GLY A CA 1
ATOM 690 C C . GLY A 1 93 ? 9.553 5.847 4.726 1.00 94.00 93 GLY A C 1
ATOM 691 O O . GLY A 1 93 ? 9.288 6.805 5.456 1.00 94.00 93 GLY A O 1
ATOM 692 N N . ASN A 1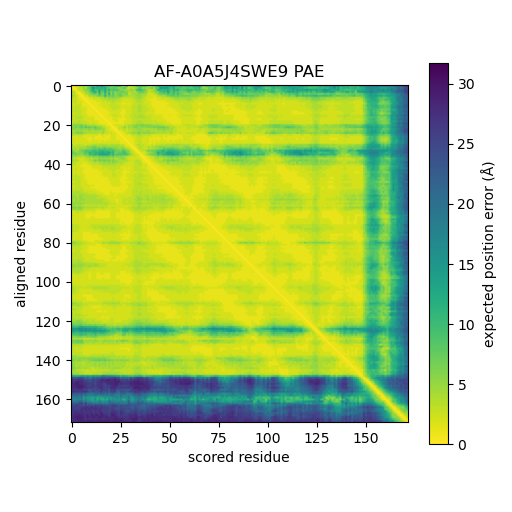 94 ? 8.952 5.654 3.556 1.00 94.06 94 ASN A N 1
ATOM 693 C CA . ASN A 1 94 ? 7.800 6.408 3.068 1.00 94.06 94 ASN A CA 1
ATOM 694 C C . ASN A 1 94 ? 6.496 5.715 3.488 1.00 94.06 94 ASN A C 1
ATOM 696 O O . ASN A 1 94 ? 6.428 4.491 3.500 1.00 94.06 94 ASN A O 1
ATOM 700 N N . ALA A 1 95 ? 5.464 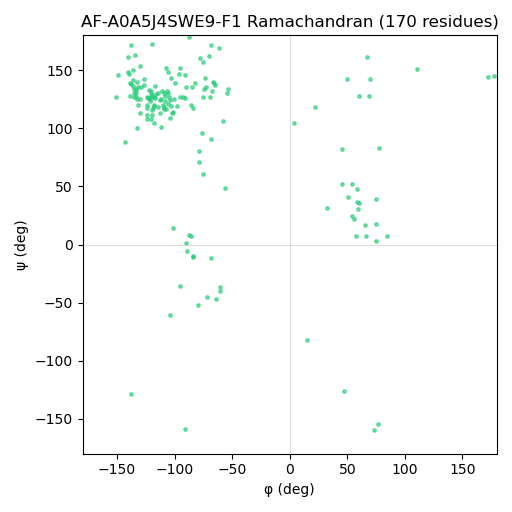6.511 3.765 1.00 94.69 95 ALA A N 1
ATOM 701 C CA . ALA A 1 95 ? 4.194 6.132 4.379 1.00 94.69 95 ALA A CA 1
ATOM 702 C C . ALA A 1 95 ? 4.297 5.526 5.780 1.00 94.69 95 ALA A C 1
ATOM 704 O O . ALA A 1 95 ? 4.978 4.533 6.018 1.00 94.69 95 ALA A O 1
ATOM 705 N N . GLY A 1 96 ? 3.523 6.089 6.700 1.00 95.06 96 GLY A N 1
ATOM 706 C CA . GLY A 1 96 ? 3.297 5.535 8.025 1.00 95.06 96 GLY A CA 1
ATOM 707 C C . GLY A 1 96 ? 2.422 4.291 7.982 1.00 95.06 96 GLY A C 1
ATOM 708 O O . GLY A 1 96 ? 2.789 3.302 8.590 1.00 95.06 96 GLY A O 1
ATOM 709 N N . ALA A 1 97 ? 1.318 4.287 7.226 1.00 97.12 97 ALA A N 1
ATOM 710 C CA . ALA A 1 97 ? 0.381 3.160 7.200 1.00 97.12 97 ALA A CA 1
ATOM 711 C C . ALA A 1 97 ? 0.510 2.298 5.938 1.00 97.12 97 ALA A C 1
ATOM 713 O O . ALA A 1 97 ? 0.817 1.113 6.045 1.00 97.12 97 ALA A O 1
ATOM 714 N N . LEU A 1 98 ? 0.290 2.884 4.758 1.00 97.50 98 LEU A N 1
ATOM 715 C CA . LEU A 1 98 ? 0.204 2.155 3.491 1.00 97.50 98 LEU A CA 1
ATOM 716 C C . LEU A 1 98 ? 1.204 2.698 2.469 1.00 97.50 98 LEU A C 1
ATOM 718 O O . LEU A 1 98 ? 1.106 3.844 2.030 1.00 97.50 98 LEU A O 1
ATOM 722 N N . PHE A 1 99 ? 2.130 1.842 2.057 1.00 96.94 99 PHE A N 1
ATOM 723 C CA . PHE A 1 99 ? 2.961 2.045 0.878 1.00 96.94 99 PHE A CA 1
ATOM 724 C C . PHE A 1 99 ? 2.449 1.129 -0.233 1.00 96.94 99 PHE A C 1
ATOM 726 O O . PHE A 1 99 ? 2.336 -0.080 -0.025 1.00 96.94 99 PHE A O 1
ATOM 733 N N . ALA A 1 100 ? 2.157 1.687 -1.406 1.00 96.19 100 ALA A N 1
ATOM 734 C CA . ALA A 1 100 ? 1.779 0.898 -2.573 1.00 96.19 100 ALA A CA 1
ATOM 735 C C . ALA A 1 100 ? 2.596 1.316 -3.797 1.00 96.19 100 ALA A C 1
ATOM 737 O O . ALA A 1 100 ? 2.593 2.490 -4.169 1.00 96.19 100 ALA A O 1
ATOM 738 N N . GLN A 1 101 ? 3.263 0.350 -4.419 1.00 95.81 101 GLN A N 1
ATOM 739 C CA . GLN A 1 101 ? 3.868 0.470 -5.733 1.00 95.81 101 GLN A CA 1
ATOM 740 C C . GLN A 1 101 ? 2.961 -0.191 -6.772 1.00 95.81 101 GLN A C 1
ATOM 742 O O . GLN A 1 101 ? 2.590 -1.357 -6.622 1.00 95.81 101 GLN A O 1
ATOM 747 N N . LEU A 1 102 ? 2.588 0.560 -7.804 1.00 94.38 102 LEU A N 1
ATOM 748 C CA . LEU A 1 102 ? 1.699 0.109 -8.870 1.00 94.38 102 LEU A CA 1
ATOM 749 C C . LEU A 1 102 ? 2.463 0.050 -10.191 1.00 94.38 102 LEU A C 1
ATOM 751 O O . LEU A 1 102 ? 3.107 1.027 -10.578 1.00 94.38 102 LEU A O 1
ATOM 755 N N . ASP A 1 103 ? 2.345 -1.076 -10.887 1.00 94.88 103 ASP A N 1
ATOM 756 C CA . ASP A 1 103 ? 2.965 -1.339 -12.186 1.00 94.88 103 ASP A CA 1
ATOM 757 C C . ASP A 1 103 ? 1.943 -1.870 -13.193 1.00 94.88 103 ASP A C 1
ATOM 759 O O . ASP A 1 103 ? 0.933 -2.464 -12.812 1.00 94.88 103 ASP A O 1
ATOM 763 N N . SER A 1 104 ? 2.193 -1.656 -14.488 1.00 94.19 104 SER A N 1
ATOM 764 C CA . SER A 1 104 ? 1.282 -2.046 -15.571 1.00 94.19 104 SER A CA 1
ATOM 765 C C . SER A 1 104 ? -0.166 -1.613 -15.265 1.00 94.19 104 SER A C 1
ATOM 767 O O . SER A 1 104 ? -0.412 -0.445 -14.962 1.00 94.19 104 SER A O 1
ATOM 769 N N . THR A 1 105 ? -1.146 -2.524 -15.300 1.00 95.56 105 THR A N 1
ATOM 770 C CA . THR A 1 105 ? -2.550 -2.208 -14.978 1.00 95.56 105 THR A CA 1
ATOM 771 C C . THR A 1 105 ? -2.916 -2.322 -13.490 1.00 95.56 105 THR A C 1
ATOM 773 O O . THR A 1 105 ? -4.099 -2.202 -13.153 1.00 95.56 105 THR A O 1
ATOM 776 N N . GLY A 1 106 ? -1.934 -2.519 -12.602 1.00 96.12 106 GLY A N 1
ATOM 777 C CA . GLY A 1 106 ? -2.128 -2.723 -11.168 1.00 96.12 106 GLY A CA 1
ATOM 778 C C . GLY A 1 106 ? -2.960 -1.630 -10.498 1.00 96.12 106 GLY A C 1
ATOM 779 O O . GLY A 1 106 ? -2.760 -0.438 -10.737 1.00 96.12 106 GLY A O 1
ATOM 780 N N . LEU A 1 107 ? -3.918 -2.049 -9.668 1.00 95.62 107 LEU A N 1
ATOM 781 C CA . LEU A 1 107 ? -4.997 -1.198 -9.168 1.00 95.62 107 LEU A CA 1
ATOM 782 C C . LEU A 1 107 ? -5.008 -1.092 -7.637 1.00 95.62 107 LEU A C 1
ATOM 784 O O . LEU A 1 107 ? -5.014 -2.097 -6.928 1.00 95.62 107 LEU A O 1
ATOM 788 N N . LEU A 1 108 ? -5.120 0.131 -7.118 1.00 96.81 108 LEU A N 1
ATOM 789 C CA . LEU A 1 108 ? -5.455 0.386 -5.713 1.00 96.81 108 LEU A CA 1
ATOM 790 C C . LEU A 1 108 ? -6.875 0.949 -5.579 1.00 96.81 108 LEU A C 1
ATOM 792 O O . LEU A 1 108 ? -7.205 1.967 -6.182 1.00 96.81 108 LEU A O 1
ATOM 796 N N . ILE A 1 109 ? -7.697 0.345 -4.726 1.00 96.00 109 ILE A N 1
ATOM 797 C CA . ILE A 1 109 ? -9.018 0.860 -4.351 1.00 96.00 109 ILE A CA 1
ATOM 798 C C . ILE A 1 109 ? -9.053 1.068 -2.840 1.00 96.00 109 ILE A C 1
ATOM 800 O O . ILE A 1 109 ? -8.845 0.131 -2.078 1.00 96.00 109 ILE A O 1
ATOM 804 N N . ILE A 1 110 ? -9.363 2.282 -2.403 1.00 94.44 110 ILE A N 1
ATOM 805 C CA . ILE A 1 110 ? -9.734 2.601 -1.027 1.00 94.44 110 ILE A CA 1
ATOM 806 C C . ILE A 1 110 ? -11.143 3.180 -1.083 1.00 94.44 110 ILE A C 1
ATOM 808 O O . ILE A 1 110 ? -11.339 4.265 -1.627 1.00 94.44 110 ILE A O 1
ATOM 812 N N . ASP A 1 111 ? -12.127 2.461 -0.557 1.00 92.44 111 ASP A N 1
ATOM 813 C CA . ASP A 1 111 ? -13.537 2.855 -0.659 1.00 92.44 111 ASP A CA 1
ATOM 814 C C . ASP A 1 111 ? -14.304 2.581 0.642 1.00 92.44 111 ASP A C 1
ATOM 816 O O . ASP A 1 111 ? -13.861 1.826 1.504 1.00 92.44 111 ASP A O 1
ATOM 820 N N . GLY A 1 112 ? -15.455 3.226 0.817 1.00 89.44 112 GLY A N 1
ATOM 821 C CA . GLY A 1 112 ? -16.216 3.210 2.062 1.00 89.44 112 GLY A CA 1
ATOM 822 C C . GLY A 1 112 ? -15.577 4.053 3.174 1.00 89.44 112 GLY A C 1
ATOM 823 O O . GLY A 1 112 ? -14.792 4.970 2.931 1.00 89.44 112 GLY A O 1
ATOM 824 N N . SER A 1 113 ? -15.950 3.771 4.425 1.00 90.44 113 SER A N 1
ATOM 825 C CA . SER A 1 113 ? -15.462 4.510 5.600 1.00 90.44 113 SER A CA 1
ATOM 826 C C . SER A 1 113 ? -14.055 4.059 6.012 1.00 90.44 113 SER A C 1
ATOM 828 O O . SER A 1 113 ? -13.915 3.266 6.940 1.00 90.44 113 SER A O 1
ATOM 830 N N . VAL A 1 114 ? -13.012 4.543 5.335 1.00 93.12 114 VAL A N 1
ATOM 831 C CA . VAL A 1 114 ? -11.610 4.248 5.687 1.00 93.12 114 VAL A CA 1
ATOM 832 C C . VAL A 1 114 ? -10.953 5.462 6.346 1.00 93.12 114 VAL A C 1
ATOM 834 O O . VAL A 1 114 ? -10.873 6.532 5.746 1.00 93.12 114 VAL A O 1
ATOM 837 N N . LEU A 1 115 ? -10.473 5.298 7.580 1.00 91.94 115 LEU A N 1
ATOM 838 C CA . LEU A 1 115 ? -9.826 6.346 8.368 1.00 91.94 115 LEU A CA 1
ATOM 839 C C . LEU A 1 115 ? -8.314 6.123 8.438 1.00 91.94 115 LEU A C 1
ATOM 841 O O . LEU A 1 115 ? -7.864 5.058 8.847 1.00 91.94 115 LEU A O 1
ATOM 845 N N . PHE A 1 116 ? -7.542 7.168 8.143 1.00 93.56 116 PHE A N 1
ATOM 846 C CA . PHE A 1 116 ? -6.125 7.261 8.491 1.00 93.56 116 PHE A CA 1
ATOM 847 C C . PHE A 1 116 ? -5.948 8.390 9.503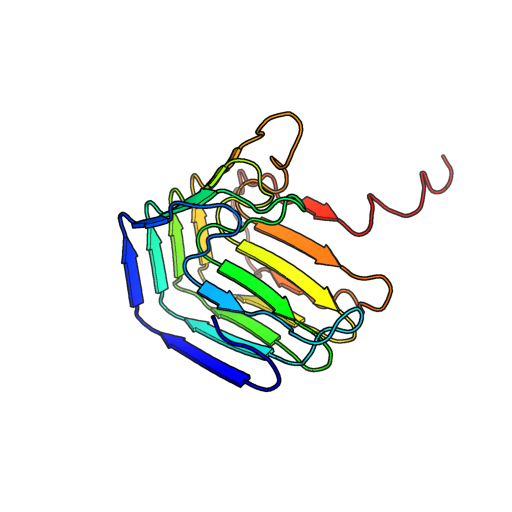 1.00 93.56 116 PHE A C 1
ATOM 849 O O . PHE A 1 116 ? -6.254 9.546 9.207 1.00 93.56 116 PHE A O 1
ATOM 856 N N . LYS A 1 117 ? -5.472 8.067 10.703 1.00 91.75 117 LYS A N 1
ATOM 857 C CA . LYS A 1 117 ? -5.325 9.022 11.801 1.00 91.75 117 LYS A CA 1
ATOM 858 C C . LYS A 1 117 ? -3.961 8.872 12.455 1.00 91.75 117 LYS A C 1
ATOM 860 O O . LYS A 1 117 ? -3.545 7.768 12.782 1.00 91.75 117 LYS A O 1
ATOM 865 N N . GLU A 1 118 ? -3.267 9.993 12.651 1.00 94.06 118 GLU A N 1
ATOM 866 C CA . GLU A 1 118 ? -1.994 10.052 13.395 1.00 94.06 118 GLU A CA 1
ATOM 867 C C . GLU A 1 118 ? -0.903 9.101 12.858 1.00 94.06 118 GLU A C 1
ATOM 869 O O . GLU A 1 118 ? 0.041 8.762 13.561 1.00 94.06 118 GLU A O 1
ATOM 874 N N . CYS A 1 119 ? -1.000 8.676 11.595 1.00 95.06 119 CYS A N 1
ATOM 875 C CA . CYS A 1 119 ? 0.011 7.831 10.967 1.00 95.06 119 CYS A CA 1
ATOM 876 C C . CYS A 1 119 ? 1.139 8.695 10.393 1.00 95.06 119 CYS A C 1
ATOM 878 O O . CYS A 1 119 ? 0.866 9.701 9.731 1.00 95.06 119 CYS A O 1
ATOM 880 N N . ASN A 1 120 ? 2.391 8.289 10.612 1.00 94.00 120 ASN A N 1
ATOM 881 C CA . ASN A 1 120 ? 3.565 9.106 10.316 1.00 94.00 120 ASN A CA 1
ATOM 882 C C . ASN A 1 120 ? 4.684 8.318 9.624 1.00 94.00 120 ASN A C 1
ATOM 884 O O . ASN A 1 120 ? 5.072 7.235 10.052 1.00 94.00 120 ASN A O 1
ATOM 888 N N . SER A 1 121 ? 5.279 8.919 8.598 1.00 93.56 121 SER A N 1
ATOM 889 C CA . SER A 1 121 ? 6.571 8.515 8.043 1.00 93.56 121 SER A CA 1
ATOM 890 C C . SER A 1 121 ? 7.664 9.408 8.632 1.00 93.56 121 SER A C 1
ATOM 892 O O . SER A 1 121 ? 7.623 10.624 8.428 1.00 93.56 121 SER A O 1
ATOM 894 N N . MET A 1 122 ? 8.640 8.838 9.335 1.00 92.44 122 MET A N 1
ATOM 895 C CA . MET A 1 122 ? 9.722 9.594 9.976 1.00 92.44 122 MET A CA 1
ATOM 896 C C . MET A 1 122 ? 10.990 9.557 9.123 1.00 92.44 122 MET A C 1
ATOM 898 O O . MET A 1 122 ? 11.354 8.509 8.593 1.00 92.44 122 MET A O 1
ATOM 902 N N . VAL A 1 123 ? 11.687 10.689 9.014 1.00 90.50 123 VAL A N 1
ATOM 903 C CA . VAL A 1 123 ? 12.993 10.758 8.339 1.00 90.50 123 VAL A CA 1
ATOM 904 C C . VAL A 1 123 ? 14.057 10.091 9.210 1.00 90.50 123 VAL A C 1
ATOM 906 O O . VAL A 1 123 ? 14.129 10.358 10.409 1.00 90.50 123 VAL A O 1
ATOM 909 N N . ASN A 1 124 ? 14.920 9.276 8.604 1.00 85.25 124 ASN A N 1
ATOM 910 C CA . ASN A 1 124 ? 16.118 8.740 9.248 1.00 85.25 124 ASN A CA 1
ATOM 911 C C . ASN A 1 124 ? 17.330 8.925 8.328 1.00 85.25 124 ASN A C 1
ATOM 913 O O . ASN A 1 124 ? 17.323 8.405 7.218 1.00 85.25 124 ASN A O 1
ATOM 917 N N . SER A 1 125 ? 18.355 9.661 8.772 1.00 78.75 125 SER A N 1
ATOM 918 C CA . SER A 1 125 ? 19.583 9.913 7.992 1.00 78.75 125 SER A CA 1
ATOM 919 C C . SER A 1 125 ? 19.307 10.294 6.524 1.00 78.75 125 SER A C 1
ATOM 921 O O . SER A 1 125 ? 19.827 9.666 5.608 1.00 78.75 125 SER A O 1
ATOM 923 N N . ASP A 1 126 ? 18.438 11.290 6.317 1.00 77.88 126 ASP A N 1
ATOM 924 C CA . ASP A 1 126 ? 17.972 11.796 5.011 1.00 77.88 126 ASP A CA 1
ATOM 925 C C . ASP A 1 126 ? 17.122 10.825 4.159 1.00 77.88 126 ASP A C 1
ATOM 927 O O . ASP A 1 126 ? 16.749 11.150 3.029 1.00 77.88 126 ASP A O 1
ATOM 931 N N . ASN A 1 127 ? 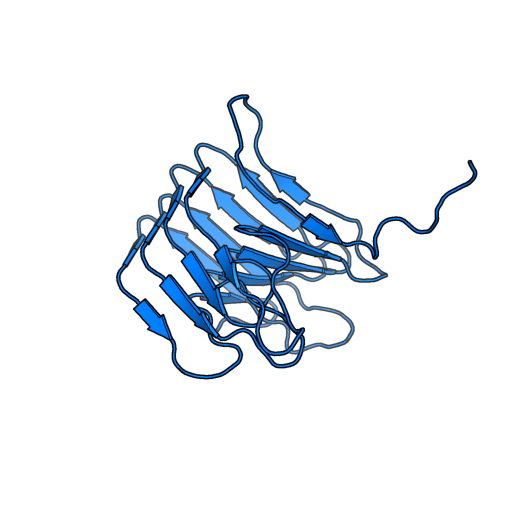16.744 9.664 4.703 1.00 80.50 127 ASN A N 1
ATOM 932 C CA . ASN A 1 127 ? 15.891 8.669 4.051 1.00 80.50 127 ASN A CA 1
ATOM 933 C C . ASN A 1 127 ? 14.449 8.689 4.577 1.00 80.50 127 ASN A C 1
ATOM 935 O O . ASN A 1 127 ? 14.204 8.854 5.776 1.00 80.50 127 ASN A O 1
ATOM 939 N N . GLY A 1 128 ? 13.494 8.463 3.670 1.00 87.31 128 GLY A N 1
ATOM 940 C CA . GLY A 1 128 ? 12.073 8.329 3.991 1.00 87.31 128 GLY A CA 1
ATOM 941 C C . GLY A 1 128 ? 11.363 9.656 4.270 1.00 87.31 128 GLY A C 1
ATOM 942 O O . GLY A 1 128 ? 11.756 10.717 3.782 1.00 87.31 128 GLY A O 1
ATOM 943 N N . GLY A 1 129 ? 10.282 9.587 5.048 1.00 88.88 129 GLY A N 1
ATOM 944 C CA . GLY A 1 129 ? 9.553 10.763 5.531 1.00 88.88 129 GLY A CA 1
ATOM 945 C C . GLY A 1 129 ? 8.510 11.346 4.574 1.00 88.88 129 GLY A C 1
ATOM 946 O O . GLY A 1 129 ? 7.956 12.409 4.853 1.00 88.88 129 GLY A O 1
ATOM 947 N N . ARG A 1 130 ? 8.220 10.684 3.448 1.00 90.88 130 ARG A N 1
ATOM 948 C CA . ARG A 1 130 ? 7.165 11.114 2.518 1.00 90.88 130 ARG A CA 1
ATOM 949 C C . ARG A 1 130 ? 5.859 10.378 2.785 1.00 90.88 130 ARG A C 1
ATOM 951 O O . ARG A 1 130 ? 5.865 9.184 3.058 1.00 90.88 130 ARG A O 1
ATOM 958 N N . GLY A 1 131 ? 4.743 11.070 2.565 1.00 84.75 131 GLY A N 1
ATOM 959 C CA . GLY A 1 131 ? 3.425 10.447 2.493 1.00 84.75 131 GLY A CA 1
ATOM 960 C C . GLY A 1 131 ? 2.867 10.042 3.850 1.00 84.75 131 GLY A C 1
ATOM 961 O O . GLY A 1 131 ? 2.287 8.973 3.923 1.00 84.75 131 GLY A O 1
ATOM 962 N N . GLY A 1 132 ? 3.068 10.851 4.901 1.00 88.62 132 GLY A N 1
ATOM 963 C CA . GLY A 1 132 ? 2.470 10.741 6.244 1.00 88.62 132 GLY A CA 1
ATOM 964 C C . GLY A 1 132 ? 1.820 9.395 6.562 1.00 88.62 132 GLY A C 1
ATOM 965 O O . GLY A 1 132 ? 2.458 8.535 7.150 1.00 88.62 132 GLY A O 1
ATOM 966 N N . SER A 1 133 ? 0.572 9.194 6.126 1.00 90.38 133 SER A N 1
ATOM 967 C CA . SER A 1 133 ? -0.145 7.914 6.239 1.00 90.38 133 SER A CA 1
ATOM 968 C C . SER A 1 133 ? -0.078 7.021 4.990 1.00 90.38 133 SER A C 1
ATOM 970 O O . SER A 1 133 ? -0.029 5.802 5.125 1.00 90.38 133 SER A O 1
ATOM 972 N N . LEU A 1 134 ? -0.078 7.606 3.793 1.00 94.12 134 LEU A N 1
ATOM 973 C CA . LEU A 1 134 ? -0.160 6.915 2.509 1.00 94.12 134 LEU A CA 1
ATOM 974 C C . LEU A 1 134 ? 0.857 7.472 1.501 1.00 94.12 134 LEU A C 1
ATOM 976 O O . LEU A 1 134 ? 0.939 8.687 1.295 1.00 94.12 134 LEU A O 1
ATOM 980 N N . TYR A 1 135 ? 1.562 6.570 0.821 1.00 94.44 135 TYR A N 1
ATOM 981 C CA . TYR A 1 135 ? 2.474 6.880 -0.276 1.00 94.44 135 TYR A CA 1
ATOM 982 C C . TYR A 1 135 ? 2.224 5.938 -1.456 1.00 94.44 135 TYR A C 1
ATOM 984 O O . TYR A 1 135 ? 2.273 4.718 -1.294 1.00 94.44 135 TYR A O 1
ATOM 992 N N . LEU A 1 136 ? 1.977 6.519 -2.633 1.00 94.50 136 LEU A N 1
ATOM 993 C CA . LEU A 1 136 ? 1.811 5.783 -3.886 1.00 94.50 136 LEU A CA 1
ATOM 994 C C . LEU A 1 136 ? 3.021 6.014 -4.792 1.00 94.50 136 LEU A C 1
ATOM 996 O O . LEU A 1 136 ? 3.346 7.164 -5.114 1.00 94.50 136 LEU A O 1
ATOM 1000 N N . ASP A 1 137 ? 3.657 4.919 -5.194 1.00 93.62 137 ASP A N 1
ATOM 1001 C CA . ASP A 1 137 ? 4.754 4.874 -6.154 1.00 93.62 137 ASP A CA 1
ATOM 1002 C C . ASP A 1 137 ? 4.258 4.230 -7.450 1.00 93.62 137 ASP A C 1
ATOM 1004 O O . ASP A 1 137 ? 3.633 3.176 -7.426 1.00 93.62 137 ASP A O 1
ATOM 1008 N N . PHE A 1 138 ? 4.511 4.860 -8.589 1.00 92.38 138 PHE A N 1
ATOM 1009 C CA . PHE A 1 138 ? 4.122 4.314 -9.887 1.00 92.38 138 PHE A CA 1
ATOM 1010 C C . PHE A 1 138 ? 5.383 4.030 -10.686 1.00 92.38 138 PHE A C 1
ATOM 1012 O O . PHE A 1 138 ? 6.251 4.901 -10.800 1.00 92.38 138 PHE A O 1
ATOM 1019 N N . THR A 1 139 ? 5.485 2.823 -11.234 1.00 89.81 139 THR A N 1
ATOM 1020 C CA . THR A 1 139 ? 6.544 2.487 -12.190 1.00 89.81 139 THR A CA 1
ATOM 1021 C C . THR A 1 139 ? 6.336 3.244 -13.508 1.00 89.81 139 THR A C 1
ATOM 1023 O O . THR A 1 139 ? 5.311 3.897 -13.728 1.00 89.81 139 THR A O 1
ATOM 1026 N N . GLU A 1 140 ? 7.326 3.168 -14.399 1.00 87.25 140 GLU A N 1
ATOM 1027 C CA . GLU A 1 140 ? 7.268 3.807 -15.719 1.00 87.25 140 GLU A CA 1
ATOM 1028 C C . GLU A 1 140 ? 6.105 3.281 -16.576 1.00 87.25 140 GLU A C 1
ATOM 1030 O O . GLU A 1 140 ? 5.448 4.070 -17.252 1.00 87.25 140 GLU A O 1
ATOM 1035 N N . ASP A 1 141 ? 5.803 1.984 -16.476 1.00 88.19 141 ASP A N 1
ATOM 1036 C CA . ASP A 1 141 ? 4.775 1.305 -17.275 1.00 88.19 141 ASP A CA 1
ATOM 1037 C C . ASP A 1 141 ? 3.379 1.311 -16.622 1.00 88.19 141 ASP A C 1
ATOM 1039 O O . ASP A 1 141 ? 2.422 0.759 -17.172 1.00 88.19 141 ASP A O 1
ATOM 1043 N N . SER A 1 142 ? 3.229 1.934 -15.449 1.00 88.81 142 SER A N 1
ATOM 1044 C CA . SER A 1 142 ? 1.949 1.986 -14.744 1.00 88.81 142 SER A CA 1
ATOM 1045 C C . SER A 1 142 ? 0.898 2.811 -15.489 1.00 88.81 142 SER A C 1
ATOM 1047 O O . SER A 1 142 ? 1.157 3.916 -15.965 1.00 88.81 142 SER A O 1
ATOM 1049 N N . THR A 1 143 ? -0.349 2.338 -15.486 1.00 91.06 143 THR A N 1
ATOM 1050 C CA . THR A 1 143 ? -1.503 3.099 -15.984 1.00 91.06 143 THR A CA 1
ATOM 1051 C C . THR A 1 143 ? -2.120 4.025 -14.930 1.00 91.06 143 THR A C 1
ATOM 1053 O O . THR A 1 143 ? -3.163 4.625 -15.184 1.00 91.06 143 THR A O 1
ATOM 1056 N N . TYR A 1 144 ? -1.490 4.167 -13.758 1.00 87.88 144 TYR A N 1
ATOM 1057 C CA . TYR A 1 144 ? -1.918 5.054 -12.669 1.00 87.88 144 TYR A CA 1
ATOM 1058 C C . TYR A 1 144 ? -3.317 4.744 -12.110 1.00 87.88 144 TYR A C 1
ATOM 1060 O O . TYR A 1 144 ? -4.063 5.647 -11.722 1.00 87.88 144 TYR A O 1
ATOM 1068 N N . ASN A 1 145 ? -3.684 3.463 -12.054 1.00 89.88 145 ASN A N 1
ATOM 1069 C CA . ASN A 1 145 ? -5.003 3.030 -11.605 1.00 89.88 145 ASN A CA 1
ATOM 1070 C C . ASN A 1 145 ? -5.117 3.105 -10.074 1.00 89.88 145 ASN A C 1
ATOM 1072 O O . ASN A 1 145 ? -4.742 2.175 -9.360 1.00 89.88 145 ASN A O 1
ATOM 1076 N N . PHE A 1 146 ? -5.676 4.194 -9.546 1.00 92.12 146 PHE A N 1
ATOM 1077 C CA . PHE A 1 146 ? -6.062 4.260 -8.137 1.00 92.12 146 PHE A CA 1
ATOM 1078 C C . PHE A 1 146 ? -7.398 4.980 -7.924 1.00 92.12 146 PHE A C 1
ATOM 1080 O O . PHE A 1 146 ? -7.754 5.907 -8.651 1.00 92.12 146 PHE A O 1
ATOM 1087 N N . SER A 1 147 ? -8.135 4.566 -6.895 1.00 89.44 147 SER A N 1
ATOM 1088 C CA . SER A 1 147 ? -9.357 5.217 -6.420 1.00 89.44 147 SER A CA 1
ATOM 1089 C C . SER A 1 147 ? -9.305 5.344 -4.900 1.00 89.44 147 SER A C 1
ATOM 1091 O O . SER A 1 147 ? -9.038 4.358 -4.219 1.00 89.44 147 SER A O 1
ATOM 1093 N N . ILE A 1 148 ? -9.514 6.552 -4.366 1.00 87.88 148 ILE A N 1
ATOM 1094 C CA . ILE A 1 148 ? -9.538 6.819 -2.920 1.00 87.88 148 ILE A CA 1
ATOM 1095 C C . ILE A 1 148 ? -10.772 7.663 -2.599 1.00 87.88 148 ILE A C 1
ATOM 1097 O O . ILE A 1 148 ? -10.763 8.881 -2.774 1.00 87.88 148 ILE A O 1
ATOM 1101 N N . GLY A 1 149 ? -11.809 6.993 -2.105 1.00 75.62 149 GLY A N 1
ATOM 1102 C CA . GLY A 1 149 ? -13.039 7.568 -1.580 1.00 75.62 149 GLY A CA 1
ATOM 1103 C C . GLY A 1 149 ? -13.944 8.286 -2.590 1.00 75.62 149 GLY A C 1
ATOM 1104 O O . GLY A 1 149 ? -13.547 8.750 -3.656 1.00 75.62 149 GLY A O 1
ATOM 1105 N N . TYR A 1 150 ? -15.200 8.450 -2.175 1.00 55.84 150 TYR A N 1
ATOM 1106 C CA . TYR A 1 150 ? -16.107 9.498 -2.634 1.00 55.84 150 TYR A CA 1
ATOM 1107 C C . TYR A 1 150 ? -16.942 9.925 -1.420 1.00 55.84 150 TYR A C 1
ATOM 1109 O O . TYR A 1 150 ? -17.962 9.301 -1.179 1.00 55.84 150 TYR A O 1
ATOM 1117 N N . GLN A 1 151 ? -16.484 10.903 -0.614 1.00 41.66 151 GLN A N 1
ATOM 1118 C CA . GLN A 1 151 ? -17.282 11.865 0.191 1.00 41.66 151 GLN A CA 1
ATOM 1119 C C . GLN A 1 151 ? -16.375 12.790 1.035 1.00 41.66 151 GLN A C 1
ATOM 1121 O O . GLN A 1 151 ? -15.302 12.409 1.491 1.00 41.66 151 GLN A O 1
ATOM 1126 N N . ARG A 1 152 ? -16.820 14.046 1.190 1.00 46.66 152 ARG A N 1
ATOM 1127 C CA . ARG A 1 152 ? -16.143 15.159 1.882 1.00 46.66 152 ARG A CA 1
ATOM 1128 C C . ARG A 1 152 ? -15.992 14.871 3.384 1.00 46.66 152 ARG A C 1
ATOM 1130 O O . ARG A 1 152 ? -16.969 14.438 3.971 1.00 46.66 152 ARG A O 1
ATOM 1137 N N . TYR A 1 153 ? -14.838 15.171 3.990 1.00 34.91 153 TYR A N 1
ATOM 1138 C CA . TYR A 1 153 ? -14.630 16.139 5.092 1.00 34.91 153 TYR A CA 1
ATOM 1139 C C . TYR A 1 153 ? -13.190 16.058 5.643 1.00 34.91 153 TYR A C 1
ATOM 1141 O O . TYR A 1 153 ? -12.581 14.997 5.651 1.00 34.91 153 TYR A O 1
ATOM 1149 N N . ASP A 1 154 ? -12.687 17.239 6.024 1.00 37.31 154 ASP A N 1
ATOM 1150 C CA . ASP A 1 154 ? -11.376 17.627 6.574 1.00 37.31 154 ASP A CA 1
ATOM 1151 C C . ASP A 1 154 ? -10.294 16.551 6.708 1.00 37.31 154 ASP A C 1
ATOM 1153 O O . ASP A 1 154 ? -10.265 15.736 7.629 1.00 37.31 154 ASP A O 1
ATOM 1157 N N . ILE A 1 155 ? -9.333 16.624 5.795 1.00 42.34 155 ILE A N 1
ATOM 1158 C CA . ILE A 1 155 ? -8.207 15.720 5.736 1.00 42.34 155 ILE A CA 1
ATOM 1159 C C . ILE A 1 155 ? -6.944 16.513 6.085 1.00 42.34 155 ILE A C 1
ATOM 1161 O O . ILE A 1 155 ? -6.356 17.191 5.245 1.00 42.34 155 ILE A O 1
ATOM 1165 N N . SER A 1 156 ? -6.486 16.373 7.328 1.00 40.97 156 SER A N 1
ATOM 1166 C CA . SER A 1 156 ? -5.093 16.625 7.713 1.00 40.97 156 SER A CA 1
ATOM 1167 C C . SER A 1 156 ? -4.214 15.453 7.227 1.00 40.97 156 SER A C 1
ATOM 1169 O O . SER A 1 156 ? -3.628 14.737 8.035 1.00 40.97 156 SER A O 1
ATOM 1171 N N . LEU A 1 157 ? -4.152 15.195 5.915 1.00 50.09 157 LEU A N 1
ATOM 1172 C CA . LEU A 1 157 ? -3.254 14.189 5.325 1.00 50.09 157 LEU A CA 1
ATOM 1173 C C . LEU A 1 157 ? -2.196 14.894 4.488 1.00 50.09 157 LEU A C 1
ATOM 1175 O O . LEU A 1 157 ? -2.501 15.586 3.519 1.00 50.09 157 LEU A O 1
ATOM 1179 N N . SER A 1 158 ? -0.934 14.633 4.807 1.00 53.34 158 SER A N 1
ATOM 1180 C CA . SER A 1 158 ? 0.174 14.785 3.869 1.00 53.34 158 SER A CA 1
ATOM 1181 C C . SER A 1 158 ? 0.191 13.576 2.923 1.00 53.34 158 SER A C 1
ATOM 1183 O O . SER A 1 158 ? 1.031 12.687 3.024 1.00 53.34 158 SER A O 1
ATOM 1185 N N . PHE A 1 159 ? -0.790 13.509 2.022 1.00 57.59 159 PHE A N 1
ATOM 1186 C CA . PHE A 1 159 ? -0.838 12.513 0.948 1.00 57.59 159 PHE A CA 1
ATOM 1187 C C . PHE A 1 159 ? 0.171 12.891 -0.144 1.00 57.59 159 PHE A C 1
ATOM 1189 O O . PHE A 1 159 ? 0.160 14.023 -0.629 1.00 57.59 159 PHE A O 1
ATOM 1196 N N . ILE A 1 160 ? 1.063 11.966 -0.517 1.00 59.53 160 ILE A N 1
ATOM 1197 C CA . ILE A 1 160 ? 2.050 12.185 -1.584 1.00 59.53 160 ILE A CA 1
ATOM 1198 C C . ILE A 1 160 ? 1.898 11.089 -2.640 1.00 59.53 160 ILE A C 1
ATOM 1200 O O . ILE A 1 160 ? 2.079 9.907 -2.359 1.00 59.53 160 ILE A O 1
ATOM 1204 N N . VAL A 1 161 ? 1.604 11.517 -3.866 1.00 62.06 161 VAL A N 1
ATOM 1205 C CA . VAL A 1 161 ? 1.599 10.698 -5.085 1.00 62.06 161 VAL A CA 1
ATOM 1206 C C . VAL A 1 161 ? 2.877 11.032 -5.838 1.00 62.06 161 VAL A C 1
ATOM 1208 O O . VAL A 1 161 ? 3.085 12.195 -6.197 1.00 62.06 161 VAL A O 1
ATOM 1211 N N . ARG A 1 162 ? 3.761 10.056 -6.063 1.00 55.16 162 ARG A N 1
ATOM 1212 C CA . ARG A 1 162 ? 4.997 10.292 -6.816 1.00 55.16 162 ARG A CA 1
ATOM 1213 C C . ARG A 1 162 ? 4.928 9.607 -8.176 1.00 55.16 162 ARG A C 1
ATOM 1215 O O . ARG A 1 162 ? 4.901 8.389 -8.251 1.00 55.16 162 ARG A O 1
ATOM 1222 N N . LYS A 1 163 ? 4.994 10.410 -9.242 1.00 53.59 163 LYS A N 1
ATOM 1223 C CA . LYS A 1 163 ? 5.248 9.944 -10.614 1.00 53.59 163 LYS A CA 1
ATOM 1224 C C . LYS A 1 163 ? 6.763 9.893 -10.953 1.00 53.59 163 LYS A C 1
ATOM 1226 O O . LYS A 1 163 ? 7.158 9.191 -11.866 1.00 53.59 163 LYS A O 1
ATOM 1231 N N . ARG A 1 164 ? 7.703 10.344 -10.092 1.00 44.38 164 ARG A N 1
ATOM 1232 C CA . ARG A 1 164 ? 8.439 11.652 -10.077 1.00 44.38 164 ARG A CA 1
ATOM 1233 C C . ARG A 1 164 ? 7.532 12.901 -10.205 1.00 44.38 164 ARG A C 1
ATOM 1235 O O . ARG A 1 164 ? 6.545 12.828 -10.896 1.00 44.38 164 ARG A O 1
ATOM 1242 N N . PHE A 1 165 ? 7.808 14.014 -9.507 1.00 35.41 165 PHE A N 1
ATOM 1243 C CA . PHE A 1 165 ? 6.929 15.177 -9.166 1.00 35.41 165 PHE A CA 1
ATOM 1244 C C . PHE A 1 165 ? 6.232 15.966 -10.329 1.00 35.41 165 PHE A C 1
ATOM 1246 O O . PHE A 1 165 ? 6.236 17.189 -10.310 1.00 35.41 165 PHE A O 1
ATOM 1253 N N . PHE A 1 166 ? 5.574 15.293 -11.283 1.00 36.78 166 PHE A N 1
ATOM 1254 C CA . PHE A 1 166 ? 5.231 15.744 -12.645 1.00 36.78 166 PHE A CA 1
ATOM 1255 C C . PHE A 1 166 ? 6.492 15.887 -13.513 1.00 36.78 166 PHE A C 1
ATOM 1257 O O . PHE A 1 166 ? 7.479 16.493 -13.099 1.00 36.78 166 PHE A O 1
ATOM 1264 N N . ASP A 1 167 ? 6.515 15.273 -14.697 1.00 28.33 167 ASP A N 1
ATOM 1265 C CA . ASP A 1 167 ? 7.552 15.555 -15.690 1.00 28.33 167 ASP A CA 1
ATOM 1266 C C . ASP A 1 167 ? 7.478 17.055 -15.995 1.00 28.33 167 ASP A C 1
ATOM 1268 O O . ASP A 1 167 ? 6.531 17.470 -16.644 1.00 28.33 167 ASP A O 1
ATOM 1272 N N . LEU A 1 168 ? 8.430 17.862 -15.501 1.00 32.41 168 LEU A N 1
ATOM 1273 C CA . LEU A 1 168 ? 8.416 19.328 -15.614 1.00 32.41 168 LEU A CA 1
ATOM 1274 C C . LEU A 1 168 ? 7.289 19.953 -14.721 1.00 32.41 168 LEU A C 1
ATOM 1276 O O . LEU A 1 168 ? 6.181 19.456 -14.600 1.00 32.41 168 LEU A O 1
ATOM 1280 N N . TRP A 1 169 ? 7.430 21.097 -14.051 1.00 33.12 169 TRP A N 1
ATOM 1281 C CA . TRP A 1 169 ? 7.867 22.355 -14.654 1.00 33.12 169 TRP A CA 1
ATOM 1282 C C . TRP A 1 169 ? 7.402 22.481 -16.117 1.00 33.12 169 TRP A C 1
ATOM 1284 O O . TRP A 1 169 ? 8.149 22.997 -16.943 1.00 33.12 169 TRP A O 1
ATOM 1294 N N . GLU A 1 170 ? 6.242 21.911 -16.494 1.00 33.25 170 GLU A N 1
ATOM 1295 C CA . GLU A 1 170 ? 5.707 22.064 -17.848 1.00 33.25 170 GLU A CA 1
ATOM 1296 C C . GLU A 1 170 ? 5.300 23.526 -17.992 1.00 33.25 170 GLU A C 1
ATOM 1298 O O . GLU A 1 170 ? 4.197 23.932 -17.644 1.00 33.25 170 GLU A O 1
ATOM 1303 N N . ASN A 1 171 ? 6.267 24.304 -18.476 1.00 34.88 171 ASN A N 1
ATOM 1304 C CA . ASN A 1 171 ? 6.139 25.629 -19.052 1.00 34.88 171 ASN A CA 1
ATOM 1305 C C . ASN A 1 171 ? 5.236 26.593 -18.274 1.00 34.88 171 ASN A C 1
ATOM 1307 O O . ASN A 1 171 ? 4.102 26.844 -18.694 1.00 34.88 171 ASN A O 1
ATOM 1311 N N . GLN A 1 172 ? 5.792 27.218 -17.230 1.00 34.66 172 GLN A N 1
ATOM 1312 C CA . GLN A 1 172 ? 5.566 28.640 -16.929 1.00 34.66 172 GLN A CA 1
ATOM 1313 C C . GLN A 1 172 ? 6.524 29.181 -15.869 1.00 34.66 172 GLN A C 1
ATOM 1315 O O . GLN A 1 172 ? 6.605 28.581 -14.776 1.00 34.66 172 GLN A O 1
#

Nearest PDB structures (foldseek):
  2n3d-assembly1_A  TM=1.796E-01  e=1.072E+00  Caulobacter vibrioides CB15
  2xt4-assembly1_A  TM=1.687E-01  e=1.551E+00  Xanthomonas albilineans
  6mzn-assembly1_A  TM=2.451E-01  e=6.118E+00  Danio rerio
  5cya-assembly2_B  TM=1.885E-01  e=6.118E+00  Saccharomyces cerevisiae S288C

Mean predicted aligned error: 6.5 Å

Organism: NCBI:txid222440

pLDDT: mean 86.43, std 17.86, range [28.33, 98.69]

Solvent-accessible surface area (backbone atoms only — not comparable to full-atom values): 8276 Å² total; per-residue (Å²): 121,47,50,56,76,36,76,49,78,47,66,72,45,78,48,65,77,42,75,42,86,54,72,55,33,46,76,37,36,38,42,40,86,45,77,93,61,40,28,26,30,39,38,40,39,30,47,30,38,40,30,44,23,38,20,24,13,25,97,84,26,48,25,1,12,46,30,26,36,39,21,1,47,84,8,30,43,35,41,34,36,56,25,40,38,32,42,13,28,4,41,23,0,19,0,0,26,34,19,38,38,28,20,37,61,8,30,42,39,35,36,69,57,62,47,78,39,80,25,34,19,34,67,41,98,94,28,40,38,43,13,24,35,37,22,43,41,46,48,93,68,30,70,76,43,68,46,75,58,89,78,93,76,91,76,98,64,57,70,39,79,41,74,60,89,55,88,56,88,72,81,130

Secondary structure (DSSP, 8-state):
-EESSEEEEEES-EEEEEEEEEET--SEEEE-SSSSSPPPEEEEEES-EEEEEEEE--TTSB--SSEEEEE-TT-EEEEESSEEEES-EEESSB-SSEEEEE-TT-EEEEESSEEEES-EEEPBTTB---SSSEEEEE-TT----EEE-S---------EEESSS-SS----

Sequence (172 aa):
MITDDSQMIISQCIFSDIEIIGFGGNLLRFESNTQPTLSSVIAAITECQFTDINTQGDNEQRGGSAIYAEIGDQGQLSIIGPSEFINCVCNGGNAGALFAQLDSTGLLIIDGSVLFKECNSMVNSDNGGRGGSLYLDFTEDSTYNFSIGYQRYDISLSFIVRKRFFDLWENQ

Radius of gyration: 15.02 Å; Cα contacts (8 Å, |Δi|>4): 574; chains: 1; bounding box: 37×44×39 Å

Foldseek 3Di:
DAEAPEEEEAEQEEDEDDEDDDEQAAQEEYAYPDPPARHAYEYEYENYEAYNQEYEYHPQQAWASHYEEEHGDPHEYEYEDPYEHYQQEYELHAASHYEYEYYAAGAYEYEDNYYYYNGFYHHDPNGYGAWRHYEYHYDPNGPPHYYHYDDDDDDPTRGDYCPPVPPDPPDD